Protein AF-A0A822HDR1-F1 (afdb_monomer_lite)

pLDDT: mean 90.14, std 7.2, range [63.34, 97.12]

Structure (mmCIF, N/CA/C/O backbone):
data_AF-A0A822HDR1-F1
#
_entry.id   AF-A0A822HDR1-F1
#
loop_
_atom_site.group_PDB
_atom_site.id
_atom_site.type_symbol
_atom_site.label_atom_id
_atom_site.label_alt_id
_atom_site.label_comp_id
_atom_site.label_asym_id
_atom_site.label_entity_id
_atom_site.label_seq_id
_atom_site.pdbx_PDB_ins_code
_atom_site.Cartn_x
_atom_site.Cartn_y
_atom_site.Cartn_z
_atom_site.occupancy
_atom_site.B_iso_or_equiv
_atom_site.auth_seq_id
_atom_site.auth_comp_id
_atom_site.auth_asym_id
_atom_site.auth_atom_id
_atom_site.pdbx_PDB_model_num
ATOM 1 N N . ASP A 1 1 ? 30.352 6.968 -4.326 1.00 63.34 1 ASP A N 1
ATOM 2 C CA . ASP A 1 1 ? 30.053 6.162 -3.133 1.00 63.34 1 ASP A CA 1
ATOM 3 C C . ASP A 1 1 ? 30.943 4.933 -3.202 1.00 63.34 1 ASP A C 1
ATOM 5 O O . ASP A 1 1 ? 30.895 4.247 -4.213 1.00 63.34 1 ASP A O 1
ATOM 9 N N . ASN A 1 2 ? 31.809 4.733 -2.209 1.00 75.94 2 ASN A N 1
ATOM 10 C CA . ASN A 1 2 ? 32.763 3.615 -2.185 1.00 75.94 2 ASN A CA 1
ATOM 11 C C . ASN A 1 2 ? 32.224 2.407 -1.396 1.00 75.94 2 ASN A C 1
ATOM 13 O O . ASN A 1 2 ? 32.926 1.407 -1.283 1.00 75.94 2 ASN A O 1
ATOM 17 N N . MET A 1 3 ? 31.006 2.496 -0.839 1.00 85.94 3 MET A N 1
ATOM 18 C CA . MET A 1 3 ? 30.379 1.403 -0.085 1.00 85.94 3 MET A CA 1
ATOM 19 C C . MET A 1 3 ? 29.364 0.612 -0.917 1.00 85.94 3 MET A C 1
ATOM 21 O O . MET A 1 3 ? 29.210 -0.589 -0.709 1.00 85.94 3 MET A O 1
ATOM 25 N N . SER A 1 4 ? 28.680 1.256 -1.867 1.00 85.94 4 SER A N 1
ATOM 26 C CA . SER A 1 4 ? 27.712 0.581 -2.740 1.00 85.94 4 SER A CA 1
ATOM 27 C C . SER A 1 4 ? 28.407 -0.185 -3.865 1.00 85.94 4 SER A C 1
ATOM 29 O O . SER A 1 4 ? 28.991 0.411 -4.770 1.00 85.94 4 SER A O 1
ATOM 31 N N . ILE A 1 5 ? 28.308 -1.513 -3.830 1.00 91.62 5 ILE A N 1
ATOM 32 C CA . ILE A 1 5 ? 28.904 -2.410 -4.824 1.00 91.62 5 ILE A CA 1
ATOM 33 C C . ILE A 1 5 ? 27.828 -2.817 -5.835 1.00 91.62 5 ILE A C 1
ATOM 35 O O . ILE A 1 5 ? 26.893 -3.542 -5.497 1.00 91.62 5 ILE A O 1
ATOM 39 N N . TYR A 1 6 ? 27.981 -2.377 -7.085 1.00 92.38 6 TYR A N 1
ATOM 40 C CA . TYR A 1 6 ? 27.158 -2.820 -8.212 1.00 92.38 6 TYR A CA 1
ATOM 41 C C . TYR A 1 6 ? 28.010 -3.618 -9.206 1.00 92.38 6 TYR A C 1
ATOM 43 O O . TYR A 1 6 ? 29.162 -3.258 -9.445 1.00 92.38 6 TYR A O 1
ATOM 51 N N . PRO A 1 7 ? 27.458 -4.670 -9.834 1.00 94.50 7 PRO A N 1
ATOM 52 C CA . PRO A 1 7 ? 28.197 -5.495 -10.791 1.00 94.50 7 PRO A CA 1
ATOM 53 C C . PRO A 1 7 ? 28.456 -4.791 -12.135 1.00 94.50 7 PRO A C 1
ATOM 55 O O . PRO A 1 7 ? 29.237 -5.282 -12.943 1.00 94.50 7 PRO A O 1
ATOM 58 N N . SER A 1 8 ? 27.781 -3.669 -12.407 1.00 93.62 8 SER A N 1
ATOM 59 C CA . SER A 1 8 ? 27.894 -2.893 -13.645 1.00 93.62 8 SER A CA 1
ATOM 60 C C . SER A 1 8 ? 27.540 -1.420 -13.392 1.00 93.62 8 SER A C 1
ATOM 62 O O . SER A 1 8 ? 26.691 -1.148 -12.538 1.00 93.62 8 SER A O 1
ATOM 64 N N . PRO A 1 9 ? 28.130 -0.463 -14.137 1.00 92.00 9 PRO A N 1
ATOM 65 C CA . PRO A 1 9 ? 27.764 0.952 -14.053 1.00 92.00 9 PRO A CA 1
ATOM 66 C C . PRO A 1 9 ? 26.381 1.267 -14.652 1.00 92.00 9 PRO A C 1
ATOM 68 O O . PRO A 1 9 ? 25.842 2.349 -14.421 1.00 92.00 9 PRO A O 1
ATOM 71 N N . THR A 1 10 ? 25.788 0.356 -15.433 1.00 94.50 10 THR A N 1
ATOM 72 C CA . THR A 1 10 ? 24.458 0.548 -16.026 1.00 94.50 10 THR A CA 1
ATOM 73 C C . THR A 1 10 ? 23.401 -0.229 -15.254 1.00 94.50 10 THR A C 1
ATOM 75 O O . THR A 1 10 ? 23.389 -1.459 -15.276 1.00 94.50 10 THR A O 1
ATOM 78 N N . GLY A 1 11 ? 22.466 0.484 -14.632 1.00 94.50 11 GLY A N 1
ATOM 79 C CA . GLY A 1 11 ? 21.323 -0.118 -13.958 1.00 94.50 11 GLY A CA 1
ATOM 80 C C . GLY A 1 11 ? 20.156 0.850 -13.815 1.00 94.50 11 GLY A C 1
ATOM 81 O O . GLY A 1 11 ? 20.230 2.009 -14.233 1.00 94.50 11 GLY A O 1
ATOM 82 N N . VAL A 1 12 ? 19.078 0.346 -13.221 1.00 96.25 12 VAL A N 1
ATOM 83 C CA . VAL A 1 12 ? 17.876 1.104 -12.870 1.00 96.25 12 VAL A CA 1
ATOM 84 C C . VAL A 1 12 ? 17.661 0.983 -11.369 1.00 96.25 12 VAL A C 1
ATOM 86 O O . VAL A 1 12 ? 17.681 -0.116 -10.821 1.00 96.25 12 VAL A O 1
ATOM 89 N N . ILE A 1 13 ? 17.417 2.113 -10.718 1.00 96.38 13 ILE A N 1
ATOM 90 C CA . ILE A 1 13 ? 16.980 2.194 -9.328 1.00 96.38 13 ILE A CA 1
ATOM 91 C C . ILE A 1 13 ? 15.468 2.370 -9.333 1.00 96.38 13 ILE A C 1
ATOM 93 O O . ILE A 1 13 ? 14.954 3.258 -10.012 1.00 96.38 13 ILE A O 1
ATOM 97 N N . ILE A 1 14 ? 14.760 1.542 -8.569 1.00 97.00 14 ILE A N 1
ATOM 98 C CA . ILE A 1 14 ? 13.322 1.675 -8.323 1.00 97.00 14 ILE A CA 1
ATOM 99 C C . ILE A 1 14 ? 13.149 2.076 -6.861 1.00 97.00 14 ILE A C 1
ATOM 101 O O . ILE A 1 14 ? 13.597 1.368 -5.963 1.00 97.00 14 ILE A O 1
ATOM 105 N N . ALA A 1 15 ? 12.500 3.211 -6.631 1.00 96.88 15 ALA A N 1
ATOM 106 C CA . ALA A 1 15 ? 12.183 3.726 -5.311 1.00 96.88 15 ALA A CA 1
ATOM 107 C C . ALA A 1 15 ? 10.678 3.608 -5.056 1.00 96.88 15 ALA A C 1
ATOM 109 O O . ALA A 1 15 ? 9.869 3.883 -5.945 1.00 96.88 15 ALA A O 1
ATOM 110 N N . ILE A 1 16 ? 10.313 3.213 -3.838 1.00 96.69 16 ILE A N 1
ATOM 111 C CA . ILE A 1 16 ? 8.926 3.113 -3.379 1.00 96.69 16 ILE A CA 1
ATOM 112 C C . ILE A 1 16 ? 8.791 3.971 -2.123 1.00 96.69 16 ILE A C 1
ATOM 114 O O . ILE A 1 16 ? 9.479 3.739 -1.130 1.00 96.69 16 ILE A O 1
ATOM 118 N N . ASP A 1 17 ? 7.888 4.942 -2.170 1.00 95.06 17 ASP A N 1
ATOM 119 C CA . ASP A 1 17 ? 7.440 5.699 -1.009 1.00 95.06 17 ASP A CA 1
ATOM 120 C C . ASP A 1 17 ? 6.339 4.904 -0.300 1.00 95.06 17 ASP A C 1
ATOM 122 O O . ASP A 1 17 ? 5.220 4.752 -0.800 1.00 95.06 17 ASP A O 1
ATOM 126 N N . LEU A 1 18 ? 6.677 4.372 0.872 1.00 91.69 18 LEU A N 1
ATOM 127 C CA . LEU A 1 18 ? 5.786 3.537 1.675 1.00 91.69 18 LEU A CA 1
ATOM 128 C C . LEU A 1 18 ? 4.649 4.327 2.339 1.00 91.69 18 LEU A C 1
ATOM 130 O O . LEU A 1 18 ? 3.602 3.753 2.633 1.00 91.69 18 LEU A O 1
ATOM 134 N N . THR A 1 19 ? 4.845 5.625 2.574 1.00 87.62 19 THR A N 1
ATOM 135 C CA . THR A 1 19 ? 3.873 6.511 3.228 1.00 87.62 19 THR A CA 1
ATOM 136 C C . THR A 1 19 ? 2.788 6.978 2.270 1.00 87.62 19 THR A C 1
ATOM 138 O O . THR A 1 19 ? 1.606 6.908 2.600 1.00 87.62 19 THR A O 1
ATOM 141 N N . TYR A 1 20 ? 3.178 7.410 1.070 1.00 89.94 20 TYR A N 1
ATOM 142 C CA . TYR A 1 20 ? 2.252 7.930 0.060 1.00 89.94 20 TYR A CA 1
ATOM 143 C C . TYR A 1 20 ? 1.884 6.908 -1.015 1.00 89.94 20 TYR A C 1
ATOM 145 O O . TYR A 1 20 ? 1.101 7.216 -1.912 1.00 89.94 20 TYR A O 1
ATOM 153 N N . ASN A 1 21 ? 2.409 5.680 -0.926 1.00 91.38 21 ASN A N 1
ATOM 154 C CA . ASN A 1 21 ? 2.163 4.611 -1.895 1.00 91.38 21 ASN A CA 1
ATOM 155 C C . ASN A 1 21 ? 2.539 5.029 -3.335 1.00 91.38 21 ASN A C 1
ATOM 157 O O . ASN A 1 21 ? 1.861 4.673 -4.302 1.00 91.38 21 ASN A O 1
ATOM 161 N N . LEU A 1 22 ? 3.620 5.804 -3.466 1.00 93.56 22 LEU A N 1
ATOM 162 C CA . LEU A 1 22 ? 4.167 6.274 -4.740 1.00 93.56 22 LEU A CA 1
ATOM 163 C C . LEU A 1 22 ? 5.387 5.438 -5.122 1.00 93.56 22 LEU A C 1
ATOM 165 O O . LEU A 1 22 ? 6.059 4.868 -4.268 1.00 93.56 22 LEU A O 1
ATOM 169 N N . TYR A 1 23 ? 5.701 5.372 -6.411 1.00 96.31 23 TYR A N 1
ATOM 170 C CA . TYR A 1 23 ? 6.945 4.771 -6.877 1.00 96.31 23 TYR A CA 1
ATOM 171 C C . TYR A 1 23 ? 7.523 5.571 -8.038 1.00 96.31 23 TYR A C 1
ATOM 173 O O . TYR A 1 23 ? 6.798 6.206 -8.804 1.00 96.31 23 TYR A O 1
ATOM 181 N N . SER A 1 24 ? 8.843 5.523 -8.175 1.00 96.69 24 SER A N 1
ATOM 182 C CA . SER A 1 24 ? 9.565 6.108 -9.300 1.00 96.69 24 SER A CA 1
ATOM 183 C C . SER A 1 24 ? 10.768 5.244 -9.642 1.00 96.69 24 SER A C 1
ATOM 185 O O . SER A 1 24 ? 11.254 4.482 -8.808 1.00 96.69 24 SER A O 1
ATOM 187 N N . ALA A 1 25 ? 11.240 5.336 -10.880 1.00 96.62 25 ALA A N 1
ATOM 188 C CA . ALA A 1 25 ? 12.414 4.608 -11.327 1.00 96.62 25 ALA A CA 1
ATOM 189 C C . ALA A 1 25 ? 13.338 5.518 -12.138 1.00 96.62 25 ALA A C 1
ATOM 191 O O . ALA A 1 25 ? 12.881 6.261 -13.010 1.00 96.62 25 ALA A O 1
ATOM 192 N N . PHE A 1 26 ? 14.637 5.436 -11.867 1.00 96.12 26 PHE A N 1
ATOM 193 C CA . PHE A 1 26 ? 15.668 6.256 -12.496 1.00 96.12 26 PHE A CA 1
ATOM 194 C C . PHE A 1 26 ? 16.870 5.399 -12.891 1.00 96.12 26 PHE A C 1
ATOM 196 O O . PHE A 1 26 ? 17.289 4.529 -12.132 1.00 96.12 26 PHE A O 1
ATOM 203 N N . GLY A 1 27 ? 17.433 5.643 -14.074 1.00 95.50 27 GLY A N 1
ATOM 204 C CA . GLY A 1 27 ? 18.614 4.931 -14.554 1.00 95.50 27 GLY A CA 1
ATOM 205 C C . GLY A 1 27 ? 18.613 4.701 -16.060 1.00 95.50 27 GLY A C 1
ATOM 206 O O . GLY A 1 27 ? 17.901 5.374 -16.808 1.00 95.50 27 GLY A O 1
ATOM 207 N N . ASN A 1 28 ? 19.427 3.738 -16.486 1.00 96.06 28 ASN A N 1
ATOM 208 C CA . ASN A 1 28 ? 19.648 3.415 -17.891 1.00 96.06 28 ASN A CA 1
ATOM 209 C C . ASN A 1 28 ? 18.615 2.400 -18.392 1.00 96.06 28 ASN A C 1
ATOM 211 O O . ASN A 1 28 ? 18.503 1.299 -17.855 1.00 96.06 28 ASN A O 1
ATOM 215 N N . TRP A 1 29 ? 17.884 2.760 -19.449 1.00 96.12 29 TRP A N 1
ATOM 216 C CA . TRP A 1 29 ? 16.819 1.941 -20.027 1.00 96.12 29 TRP A CA 1
ATOM 217 C C . TRP A 1 29 ? 17.197 1.475 -21.425 1.00 96.12 29 TRP A C 1
ATOM 219 O O . TRP A 1 29 ? 17.473 2.294 -22.297 1.00 96.12 29 TRP A O 1
ATOM 229 N N . PHE A 1 30 ? 17.124 0.170 -21.666 1.00 94.75 30 PHE A N 1
ATOM 230 C CA . PHE A 1 30 ? 17.117 -0.351 -23.028 1.00 94.75 30 PHE A CA 1
ATOM 231 C C . PHE A 1 30 ? 15.691 -0.297 -23.617 1.00 94.75 30 PHE A C 1
ATOM 233 O O . PHE A 1 30 ? 14.712 -0.212 -22.857 1.00 94.75 30 PHE A O 1
ATOM 240 N N . PRO A 1 31 ? 15.538 -0.328 -24.954 1.00 97.06 31 PRO A N 1
ATOM 241 C CA . PRO A 1 31 ? 14.234 -0.242 -25.608 1.00 97.06 31 PRO A CA 1
ATOM 242 C C . PRO A 1 31 ? 13.224 -1.265 -25.063 1.00 97.06 31 PRO A C 1
ATOM 244 O O . PRO A 1 31 ? 13.539 -2.438 -24.897 1.00 97.06 31 PRO A O 1
ATOM 247 N N . GLY A 1 32 ? 12.009 -0.809 -24.743 1.00 95.19 32 GLY A N 1
ATOM 248 C CA . GLY A 1 32 ? 10.930 -1.646 -24.191 1.00 95.19 32 GLY A CA 1
ATOM 249 C C . GLY A 1 32 ? 11.007 -1.931 -22.682 1.00 95.19 32 GLY A C 1
ATOM 250 O O . GLY A 1 32 ? 9.990 -2.248 -22.069 1.00 95.19 32 GLY A O 1
ATOM 251 N N . CYS A 1 33 ? 12.161 -1.746 -22.032 1.00 96.00 33 CYS A N 1
ATOM 252 C CA . CYS A 1 33 ? 12.296 -1.999 -20.592 1.00 96.00 33 CYS A CA 1
ATOM 253 C C . CYS A 1 33 ? 11.449 -1.036 -19.746 1.00 96.00 33 CYS A C 1
ATOM 255 O O . CYS A 1 33 ? 10.788 -1.436 -18.788 1.00 96.00 33 CYS A O 1
ATOM 257 N N . LYS A 1 34 ? 11.419 0.246 -20.129 1.00 94.31 34 LYS A N 1
ATOM 258 C CA . LYS A 1 34 ? 10.700 1.282 -19.375 1.00 94.31 34 LYS A CA 1
ATOM 259 C C . LYS A 1 34 ? 9.197 1.009 -19.307 1.00 94.31 34 LYS A C 1
ATOM 261 O O . LYS A 1 34 ? 8.608 1.113 -18.235 1.00 94.31 34 LYS A O 1
ATOM 266 N N . THR A 1 35 ? 8.588 0.625 -20.428 1.00 96.31 35 THR A N 1
ATOM 267 C CA . THR A 1 35 ? 7.156 0.299 -20.492 1.00 96.31 35 THR A CA 1
ATOM 268 C C . THR A 1 35 ? 6.840 -0.974 -19.712 1.00 96.31 35 THR A C 1
ATOM 270 O O . THR A 1 35 ? 5.858 -0.999 -18.969 1.00 96.31 35 THR A O 1
ATOM 273 N N . LEU A 1 36 ? 7.703 -1.993 -19.799 1.00 96.44 36 LEU A N 1
ATOM 274 C CA . LEU A 1 36 ? 7.575 -3.224 -19.018 1.00 96.44 36 LEU A CA 1
ATOM 275 C C . LEU A 1 36 ? 7.591 -2.941 -17.510 1.00 96.44 36 LEU A C 1
ATOM 277 O O . LEU A 1 36 ? 6.687 -3.374 -16.797 1.00 96.44 36 LEU A O 1
ATOM 281 N N . ILE A 1 37 ? 8.577 -2.183 -17.019 1.00 96.81 37 ILE A N 1
ATOM 282 C CA . ILE A 1 37 ? 8.677 -1.854 -15.590 1.00 96.81 37 ILE A CA 1
ATOM 283 C C . ILE A 1 37 ? 7.496 -0.999 -15.130 1.00 96.81 37 ILE A C 1
ATOM 285 O O . ILE A 1 37 ? 6.970 -1.232 -14.044 1.00 96.81 37 ILE A O 1
ATOM 289 N N . GLN A 1 38 ? 7.019 -0.057 -15.947 1.00 94.81 38 GLN A N 1
ATOM 290 C CA . GLN A 1 38 ? 5.831 0.734 -15.614 1.00 94.81 38 GLN A CA 1
ATOM 291 C C . GLN A 1 38 ? 4.588 -0.145 -15.411 1.00 94.81 38 GLN A C 1
ATOM 293 O O . GLN A 1 38 ? 3.895 0.004 -14.403 1.00 94.81 38 GLN A O 1
ATOM 298 N N . GLN A 1 39 ? 4.332 -1.086 -16.325 1.00 96.38 39 GLN A N 1
ATOM 299 C CA . GLN A 1 39 ? 3.209 -2.024 -16.219 1.00 96.38 39 GLN A CA 1
ATOM 300 C C . GLN A 1 39 ? 3.381 -2.995 -15.041 1.00 96.38 39 GLN A C 1
ATOM 302 O O . GLN A 1 39 ? 2.432 -3.243 -14.292 1.00 96.38 39 GLN A O 1
ATOM 307 N N . ALA A 1 40 ? 4.595 -3.512 -14.838 1.00 96.88 40 ALA A N 1
ATOM 308 C CA . ALA A 1 40 ? 4.909 -4.422 -13.742 1.00 96.88 40 ALA A CA 1
ATOM 309 C C . ALA A 1 40 ? 4.715 -3.750 -12.378 1.00 96.88 40 ALA A C 1
ATOM 311 O O . ALA A 1 40 ? 4.031 -4.304 -11.517 1.00 96.88 40 ALA A O 1
ATOM 312 N N . MET A 1 41 ? 5.235 -2.534 -12.191 1.00 97.12 41 MET A N 1
ATOM 313 C CA . MET A 1 41 ? 5.089 -1.793 -10.937 1.00 97.12 41 MET A CA 1
ATOM 314 C C . MET A 1 41 ? 3.633 -1.445 -10.638 1.00 97.12 41 MET A C 1
ATOM 316 O O . MET A 1 41 ? 3.195 -1.614 -9.501 1.00 97.12 41 MET A O 1
ATOM 320 N N . ALA A 1 42 ? 2.843 -1.072 -11.651 1.00 94.56 42 ALA A N 1
ATOM 321 C CA . ALA A 1 42 ? 1.410 -0.836 -11.476 1.00 94.56 42 ALA A CA 1
ATOM 322 C C . ALA A 1 42 ? 0.674 -2.076 -10.929 1.00 94.56 42 ALA A C 1
ATOM 324 O O . ALA A 1 42 ? -0.270 -1.945 -10.144 1.00 94.56 42 ALA A O 1
ATOM 325 N N . LYS A 1 43 ? 1.120 -3.283 -11.306 1.00 96.06 43 LYS A N 1
ATOM 326 C CA . LYS A 1 43 ? 0.605 -4.544 -10.763 1.00 96.06 43 LYS A CA 1
ATOM 327 C C . LYS A 1 43 ? 1.157 -4.822 -9.363 1.00 96.06 43 LYS A C 1
ATOM 329 O O . LYS A 1 43 ? 0.365 -5.063 -8.455 1.00 96.06 43 LYS A O 1
ATOM 334 N N . ILE A 1 44 ? 2.476 -4.734 -9.166 1.00 95.88 44 ILE A N 1
ATOM 335 C CA . ILE A 1 44 ? 3.166 -5.010 -7.890 1.00 95.88 44 ILE A CA 1
ATOM 336 C C . ILE A 1 44 ? 2.597 -4.157 -6.752 1.00 95.88 44 ILE A C 1
ATOM 338 O O . ILE A 1 44 ? 2.265 -4.701 -5.701 1.00 95.88 44 ILE A O 1
ATOM 342 N N . MET A 1 45 ? 2.403 -2.853 -6.969 1.00 94.88 45 MET A N 1
ATOM 343 C CA . MET A 1 45 ? 1.864 -1.944 -5.947 1.00 94.88 45 MET A CA 1
ATOM 344 C C . MET A 1 45 ? 0.462 -2.344 -5.465 1.00 94.88 45 MET A C 1
ATOM 346 O O . MET A 1 45 ? 0.076 -2.040 -4.337 1.00 94.88 45 MET A O 1
ATOM 350 N N . LYS A 1 46 ? -0.311 -3.049 -6.299 1.00 90.56 46 LYS A N 1
ATOM 351 C CA . LYS A 1 46 ? -1.651 -3.526 -5.943 1.00 90.56 46 LYS A CA 1
ATOM 352 C C . LYS A 1 46 ? -1.614 -4.891 -5.266 1.00 90.56 46 LYS A C 1
ATOM 354 O O . LYS A 1 46 ? -2.275 -5.057 -4.245 1.00 90.56 46 LYS A O 1
ATOM 359 N N . VAL A 1 47 ? -0.852 -5.838 -5.818 1.00 93.56 47 VAL A N 1
ATOM 360 C CA . VAL A 1 47 ? -0.943 -7.266 -5.456 1.00 93.56 47 VAL A CA 1
ATOM 361 C C . VAL A 1 47 ? 0.098 -7.739 -4.440 1.00 93.56 47 VAL A C 1
ATOM 363 O O . VAL A 1 47 ? 0.006 -8.870 -3.977 1.00 93.56 47 VAL A O 1
ATOM 366 N N . ASN A 1 48 ? 1.099 -6.923 -4.096 1.00 95.25 48 ASN A N 1
ATOM 367 C CA . ASN A 1 48 ? 2.153 -7.345 -3.174 1.00 95.25 48 ASN A CA 1
ATOM 368 C C . ASN A 1 48 ? 1.591 -7.564 -1.747 1.00 95.25 48 ASN A C 1
ATOM 370 O O . ASN A 1 48 ? 1.117 -6.600 -1.131 1.00 95.25 48 ASN A O 1
ATOM 374 N N . PRO A 1 49 ? 1.687 -8.789 -1.185 1.00 91.88 49 PRO A N 1
ATOM 375 C CA . PRO A 1 49 ? 1.153 -9.100 0.140 1.00 91.88 49 PRO A CA 1
ATOM 376 C C . PRO A 1 49 ? 1.846 -8.316 1.263 1.00 91.88 49 PRO A C 1
ATOM 378 O O . PRO A 1 49 ? 1.193 -7.937 2.230 1.00 91.88 49 PRO A O 1
ATOM 381 N N . ALA A 1 50 ? 3.136 -7.992 1.133 1.00 92.56 50 ALA A N 1
ATOM 382 C CA . ALA A 1 50 ? 3.850 -7.196 2.132 1.00 92.56 50 ALA A CA 1
ATOM 383 C C . ALA A 1 50 ? 3.348 -5.743 2.166 1.00 92.56 50 ALA A C 1
ATOM 385 O O . ALA A 1 50 ? 3.110 -5.193 3.240 1.00 92.56 50 ALA A O 1
ATOM 386 N N . LEU A 1 51 ? 3.114 -5.138 0.994 1.00 91.19 51 LEU A N 1
ATOM 387 C CA . LEU A 1 51 ? 2.526 -3.795 0.900 1.00 91.19 51 LEU A CA 1
ATOM 388 C C . LEU A 1 51 ? 1.063 -3.778 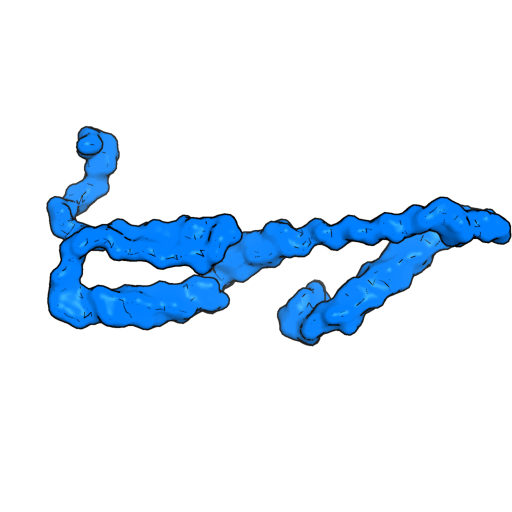1.354 1.00 91.19 51 LEU A C 1
ATOM 390 O O . LEU A 1 51 ? 0.578 -2.759 1.840 1.00 91.19 51 LEU A O 1
ATOM 394 N N . TYR A 1 52 ? 0.337 -4.883 1.187 1.00 88.50 52 TYR A N 1
ATOM 395 C CA . TYR A 1 52 ? -0.998 -5.037 1.760 1.00 88.50 52 TYR A CA 1
ATOM 396 C C . TYR A 1 52 ? -0.948 -5.047 3.295 1.00 88.50 52 TYR A C 1
ATOM 398 O O . TYR A 1 52 ? -1.591 -4.208 3.919 1.00 88.50 52 TYR A O 1
ATOM 406 N N . VAL A 1 53 ? -0.113 -5.900 3.901 1.00 88.69 53 VAL A N 1
ATOM 407 C CA . VAL A 1 53 ? 0.061 -5.960 5.365 1.00 88.69 53 VAL A CA 1
ATOM 408 C C . VAL A 1 53 ? 0.511 -4.615 5.937 1.00 88.69 53 VAL A C 1
ATOM 410 O O . VAL A 1 53 ? 0.038 -4.210 6.995 1.00 88.69 53 VAL A O 1
ATOM 413 N N . LEU A 1 54 ? 1.405 -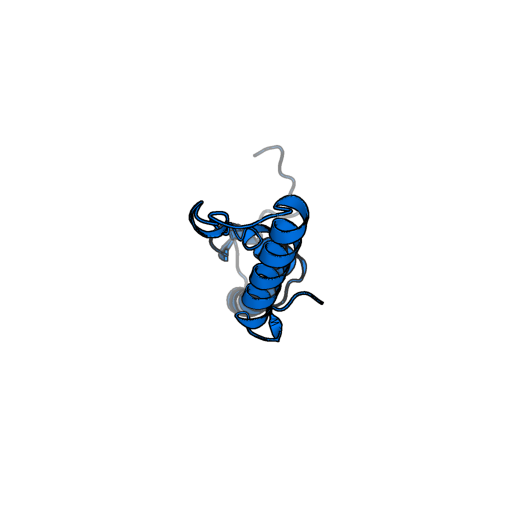3.901 5.249 1.00 87.44 54 LEU A N 1
ATOM 414 C CA . LEU A 1 54 ? 1.846 -2.574 5.673 1.00 87.44 54 LEU A CA 1
ATOM 415 C C . LEU A 1 54 ? 0.686 -1.569 5.709 1.00 87.44 54 LEU A C 1
ATOM 417 O O . LEU A 1 54 ? 0.500 -0.890 6.717 1.00 87.44 54 LEU A O 1
ATOM 421 N N . ARG A 1 55 ? -0.107 -1.499 4.632 1.00 85.75 55 ARG A N 1
ATOM 422 C CA . ARG A 1 55 ? -1.293 -0.630 4.564 1.00 85.75 55 ARG A CA 1
ATOM 423 C C . ARG A 1 55 ? -2.293 -0.972 5.661 1.00 85.75 55 ARG A C 1
ATOM 425 O O . ARG A 1 55 ? -2.841 -0.069 6.283 1.00 85.75 55 ARG A O 1
ATOM 432 N N . GLU A 1 56 ? -2.478 -2.258 5.923 1.00 83.19 56 GLU A N 1
ATOM 433 C CA . GLU A 1 56 ? -3.367 -2.747 6.968 1.00 83.19 56 GLU A CA 1
ATOM 434 C C . GLU A 1 56 ? -2.886 -2.325 8.364 1.00 83.19 56 GLU A C 1
ATOM 436 O O . GLU A 1 56 ? -3.636 -1.720 9.125 1.00 83.19 56 GLU A O 1
ATOM 441 N N . ARG A 1 57 ? -1.595 -2.499 8.674 1.00 82.06 57 ARG A N 1
ATOM 442 C CA . ARG A 1 57 ? -1.010 -2.044 9.949 1.00 82.06 57 ARG A CA 1
ATOM 443 C C . ARG A 1 57 ? -1.125 -0.535 10.160 1.00 82.06 57 ARG A C 1
ATOM 445 O O . ARG A 1 57 ? -1.368 -0.107 11.283 1.00 82.06 57 ARG A O 1
ATOM 452 N N . ILE A 1 58 ? -0.961 0.263 9.104 1.00 80.12 58 ILE A N 1
ATOM 453 C CA . ILE A 1 58 ? -1.110 1.726 9.176 1.00 80.12 58 ILE A CA 1
ATOM 454 C C . ILE A 1 58 ? -2.580 2.120 9.400 1.00 80.12 58 ILE A C 1
ATOM 456 O O . ILE A 1 58 ? -2.854 3.096 10.095 1.00 80.12 58 ILE A O 1
ATOM 460 N N . ARG A 1 59 ? -3.537 1.364 8.849 1.00 71.94 59 ARG A N 1
ATOM 461 C CA . ARG A 1 59 ? -4.979 1.630 8.990 1.00 71.94 59 ARG A CA 1
ATOM 462 C C . ARG A 1 59 ? -5.576 1.177 10.324 1.00 71.94 59 ARG A C 1
ATOM 464 O O . ARG A 1 59 ? -6.635 1.672 10.696 1.00 71.94 59 ARG A O 1
ATOM 471 N N . GLN A 1 60 ? -4.922 0.284 11.065 1.00 68.88 60 GLN A N 1
ATOM 472 C CA . GLN A 1 60 ? -5.494 -0.383 12.245 1.00 68.88 60 GLN A CA 1
ATOM 473 C C . GLN A 1 60 ? -5.538 0.439 13.551 1.00 68.88 60 GLN A C 1
AT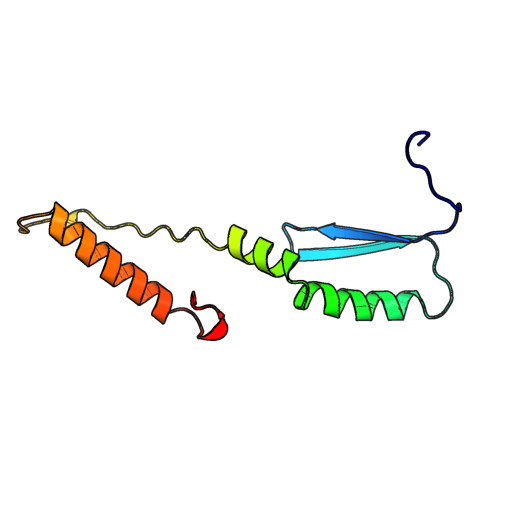OM 475 O O . GLN A 1 60 ? -5.508 -0.132 14.641 1.00 68.88 60 GLN A O 1
ATOM 480 N N . LEU A 1 61 ? -5.706 1.765 13.490 1.00 66.38 61 LEU A N 1
ATOM 481 C CA . LEU A 1 61 ? -6.052 2.547 14.683 1.00 66.38 61 LEU A CA 1
ATOM 482 C C . LEU A 1 61 ? -7.457 3.141 14.577 1.00 66.38 61 LEU A C 1
ATOM 484 O O . LEU A 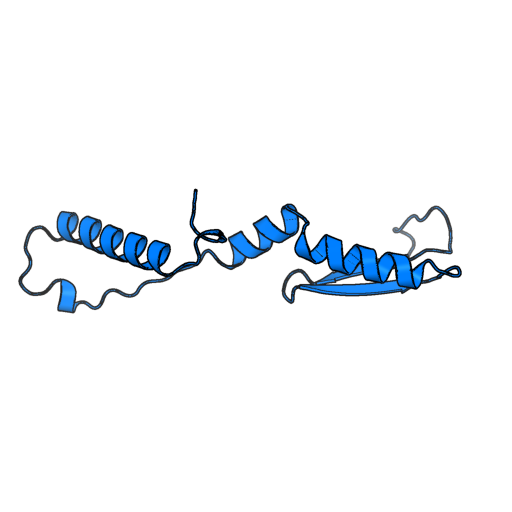1 61 ? -7.657 4.270 14.135 1.00 66.38 61 LEU A O 1
ATOM 488 N N . PHE A 1 62 ? -8.435 2.387 15.071 1.00 73.06 62 PHE A N 1
ATOM 489 C CA . PHE A 1 62 ? -9.792 2.880 15.276 1.00 73.06 62 PHE A CA 1
ATOM 490 C C . PHE A 1 62 ? -9.969 3.325 16.726 1.00 73.06 62 PHE A C 1
ATOM 492 O O . PHE A 1 62 ? -10.216 2.513 17.619 1.00 73.06 62 PHE A O 1
ATOM 499 N N . LEU A 1 63 ? -9.866 4.632 16.972 1.00 79.69 63 LEU A N 1
ATOM 500 C CA . LEU A 1 63 ? -10.157 5.201 18.285 1.00 79.69 63 LEU A CA 1
ATOM 501 C C . LEU A 1 63 ? -11.634 5.602 18.368 1.00 79.69 63 LEU A C 1
ATOM 503 O O . LEU A 1 63 ? -12.073 6.548 17.712 1.00 79.69 63 LEU A O 1
ATOM 507 N N . LYS A 1 64 ? -12.414 4.906 19.203 1.00 87.19 64 LYS A N 1
ATOM 508 C CA . LYS A 1 64 ? -13.808 5.276 19.482 1.00 87.19 64 LYS A CA 1
ATOM 509 C C . LYS A 1 64 ? -13.928 5.959 20.839 1.00 87.19 64 LYS A C 1
ATOM 511 O O . LYS A 1 64 ? -13.763 5.327 21.876 1.00 87.19 64 LYS A O 1
ATOM 516 N N . ILE A 1 65 ? -14.299 7.236 20.827 1.00 89.94 65 ILE A N 1
ATOM 517 C CA . ILE A 1 65 ? -14.596 7.993 22.047 1.00 89.94 65 ILE A CA 1
ATOM 518 C C . ILE A 1 65 ? -15.993 7.603 22.558 1.00 89.94 65 ILE A C 1
ATOM 520 O O . ILE A 1 65 ? -16.973 7.650 21.807 1.00 89.94 65 ILE A O 1
ATOM 524 N N . ILE A 1 66 ? -16.084 7.219 23.836 1.00 91.31 66 ILE A N 1
ATOM 525 C CA . ILE A 1 66 ? -17.346 6.972 24.546 1.00 91.31 66 ILE A CA 1
ATOM 526 C C . ILE A 1 66 ? -17.570 8.128 25.520 1.00 91.31 66 ILE A C 1
ATOM 528 O O . ILE A 1 66 ? -16.812 8.305 26.470 1.00 91.31 66 ILE A O 1
ATOM 532 N N . HIS A 1 67 ? -18.612 8.920 25.272 1.00 94.69 67 HIS A N 1
ATOM 533 C CA . HIS A 1 67 ? -18.946 10.067 26.112 1.00 94.69 67 HIS A CA 1
ATOM 534 C C . HIS A 1 67 ? -19.418 9.624 27.518 1.00 94.69 67 HIS A C 1
ATOM 536 O O . HIS A 1 67 ? -20.140 8.625 27.616 1.00 94.69 67 HIS A O 1
ATOM 542 N N . PRO A 1 68 ? -19.091 10.358 28.607 1.00 92.50 68 PRO A N 1
ATOM 543 C CA . PRO A 1 68 ? -19.468 9.979 29.972 1.00 92.50 68 PRO A CA 1
ATOM 544 C C . PRO A 1 68 ? -20.972 9.806 30.221 1.00 92.50 68 PRO A C 1
ATOM 546 O O . PRO A 1 68 ? -21.362 9.028 31.090 1.00 92.50 68 PRO A O 1
ATOM 549 N N . SER A 1 69 ? -21.827 10.464 29.430 1.00 94.25 69 SER A N 1
ATOM 550 C CA . SER A 1 69 ? -23.290 10.304 29.515 1.00 94.25 69 SER A CA 1
ATOM 551 C C . SER A 1 69 ? -23.773 8.874 29.253 1.00 94.25 69 SER A C 1
ATOM 553 O O . SER A 1 69 ? -24.885 8.524 29.623 1.00 94.25 69 SER A O 1
ATOM 555 N N . VAL A 1 70 ? -22.958 8.017 28.631 1.00 92.00 70 VAL A N 1
ATOM 556 C CA . VAL A 1 70 ? -23.308 6.603 28.420 1.00 92.00 70 VAL A CA 1
ATOM 557 C C . VAL A 1 70 ? -23.361 5.831 29.746 1.00 92.00 70 VAL A C 1
ATOM 559 O O . VAL A 1 70 ? -24.042 4.811 29.844 1.00 92.00 70 VAL A O 1
ATOM 562 N N . TRP A 1 71 ? -22.674 6.319 30.781 1.00 92.25 71 TRP A N 1
ATOM 563 C CA . TRP A 1 71 ? -22.566 5.650 32.079 1.00 92.25 71 TRP A CA 1
ATOM 564 C C . TRP A 1 71 ? -23.587 6.145 33.108 1.00 92.25 71 TRP A C 1
ATOM 566 O O . TRP A 1 71 ? -23.775 5.503 34.142 1.00 92.25 71 TRP A O 1
ATOM 576 N N . THR A 1 72 ? -24.256 7.273 32.856 1.00 93.62 72 THR A N 1
ATOM 577 C CA . THR A 1 72 ? -25.177 7.876 33.827 1.00 93.62 72 THR A CA 1
ATOM 578 C C . THR A 1 72 ? -26.398 6.988 34.050 1.00 93.62 72 THR A C 1
ATOM 580 O O . THR A 1 72 ? -27.054 6.571 33.097 1.00 93.62 72 THR A O 1
ATOM 583 N N . GLY A 1 73 ? -26.703 6.691 35.316 1.00 93.50 73 GLY A N 1
ATOM 584 C CA . GLY A 1 73 ? -27.845 5.854 35.705 1.00 93.50 73 GLY A CA 1
ATOM 585 C C . GLY A 1 73 ? -27.627 4.344 35.552 1.00 93.50 73 GLY A C 1
ATOM 586 O O . GLY A 1 73 ? -28.544 3.572 35.824 1.00 93.50 73 GLY A O 1
ATOM 587 N N . GLN A 1 74 ? -26.430 3.900 35.153 1.00 93.31 74 GLN A N 1
ATOM 588 C CA . GLN A 1 74 ? -26.125 2.484 34.951 1.00 93.31 74 GLN A CA 1
ATOM 589 C C . GLN A 1 74 ? -25.433 1.857 36.165 1.00 93.31 74 GLN A C 1
ATOM 591 O O . GLN A 1 74 ? -24.642 2.488 36.863 1.00 93.31 74 GLN A O 1
ATOM 596 N N . LYS A 1 75 ? -25.707 0.571 36.401 1.00 90.06 75 LYS A N 1
ATOM 597 C CA . LYS A 1 75 ? -25.048 -0.247 37.432 1.00 90.06 75 LYS A CA 1
ATOM 598 C C . LYS A 1 75 ? -24.144 -1.286 36.765 1.00 90.06 75 LYS A C 1
ATOM 600 O O . LYS A 1 75 ? -24.337 -1.620 35.601 1.00 90.06 75 LYS A O 1
ATOM 605 N N . ARG A 1 76 ? -23.162 -1.823 37.503 1.00 93.19 76 ARG A N 1
ATOM 606 C CA . ARG A 1 76 ? -22.196 -2.831 37.002 1.00 93.19 76 ARG A CA 1
ATOM 607 C C . ARG A 1 76 ? -21.415 -2.358 35.763 1.00 93.19 76 ARG A C 1
ATOM 609 O O . ARG A 1 76 ? -21.297 -3.073 34.769 1.00 93.19 76 ARG A O 1
ATOM 616 N N . LEU A 1 77 ? -20.839 -1.158 35.847 1.00 90.25 77 LEU A N 1
ATOM 617 C CA . LEU A 1 77 ? -20.144 -0.489 34.737 1.00 90.25 77 LEU A CA 1
ATOM 618 C C . LEU A 1 77 ? -19.049 -1.344 34.076 1.00 90.25 77 LEU A C 1
ATOM 620 O O . LEU A 1 77 ? -18.894 -1.289 32.862 1.00 90.25 77 LEU A O 1
ATOM 624 N N . GLY A 1 78 ? -18.346 -2.194 34.834 1.00 91.44 78 GLY A N 1
ATOM 625 C CA . GLY A 1 78 ? -17.339 -3.103 34.272 1.00 91.44 78 GLY A CA 1
ATOM 626 C C . GLY A 1 78 ? -17.911 -4.145 33.298 1.00 91.44 78 GLY A C 1
ATOM 627 O O . GLY A 1 78 ? -17.268 -4.472 32.303 1.00 91.44 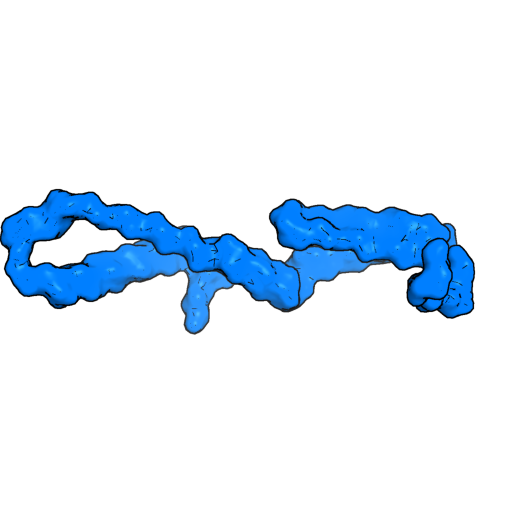78 GLY A O 1
ATOM 628 N N . GLN A 1 79 ? -19.131 -4.644 33.538 1.00 91.50 79 GLN A N 1
ATOM 629 C CA . GLN A 1 79 ? -19.826 -5.517 32.582 1.00 91.50 79 GLN A CA 1
ATOM 630 C C . GLN A 1 79 ? -20.365 -4.704 31.403 1.00 91.50 79 GLN A C 1
ATOM 632 O O . GLN A 1 79 ? -20.173 -5.094 30.253 1.00 91.50 79 GLN A O 1
ATOM 637 N N . LEU A 1 80 ? -20.984 -3.552 31.679 1.00 91.75 80 LEU A N 1
ATOM 638 C CA . LEU A 1 80 ? -21.532 -2.674 30.644 1.00 91.75 80 LEU A CA 1
ATOM 639 C C . LEU A 1 80 ? -20.459 -2.206 29.651 1.00 91.75 80 LEU A C 1
ATOM 641 O O . LEU A 1 80 ? -20.712 -2.186 28.451 1.00 91.75 80 LEU A O 1
ATOM 645 N N . ALA A 1 81 ? -19.254 -1.882 30.124 1.00 92.06 81 ALA A N 1
ATOM 646 C CA . ALA A 1 81 ? -18.150 -1.461 29.271 1.00 92.06 81 ALA A CA 1
ATOM 647 C C . ALA A 1 81 ? -17.773 -2.533 28.242 1.00 92.06 81 ALA A C 1
ATOM 649 O O . ALA A 1 81 ? -17.611 -2.214 27.069 1.00 92.06 81 ALA A O 1
ATOM 650 N N . LYS A 1 82 ? -17.725 -3.810 28.644 1.00 94.69 82 LYS A N 1
ATOM 651 C CA . LYS A 1 82 ? -17.455 -4.927 27.722 1.00 94.69 82 LYS A CA 1
ATOM 652 C C . LYS A 1 82 ? -18.527 -5.032 26.635 1.00 94.69 82 LYS A C 1
ATOM 654 O O . LYS A 1 82 ? -18.187 -5.143 25.460 1.00 94.69 82 LYS A O 1
ATOM 659 N N . TRP A 1 83 ? -19.802 -4.926 27.015 1.00 93.94 83 TRP A N 1
ATOM 660 C CA . TRP A 1 83 ? -20.922 -4.941 26.066 1.00 93.94 83 TRP A CA 1
ATOM 661 C C . TRP A 1 83 ? -20.890 -3.747 25.107 1.00 93.94 83 TRP A C 1
ATOM 663 O O . TRP A 1 83 ? -21.051 -3.928 23.903 1.00 93.94 83 TRP A O 1
ATOM 673 N N . LYS A 1 84 ? -20.605 -2.536 25.604 1.00 94.06 84 LYS A N 1
ATOM 674 C CA . LYS A 1 84 ? -20.487 -1.340 24.758 1.00 94.06 84 LYS A CA 1
ATOM 675 C C . LYS A 1 84 ? -19.302 -1.402 23.808 1.00 94.06 84 LYS A C 1
ATOM 677 O O . LYS A 1 84 ? -19.453 -1.015 22.652 1.00 94.06 84 LYS A O 1
ATOM 682 N N . THR A 1 85 ? -18.167 -1.943 24.235 1.00 92.88 85 THR A N 1
ATOM 683 C CA . THR A 1 85 ? -17.043 -2.200 23.330 1.00 92.88 85 THR A CA 1
ATOM 684 C C . THR A 1 85 ? -17.433 -3.202 22.244 1.00 92.88 85 THR A C 1
ATOM 686 O O . THR A 1 85 ? -17.223 -2.916 21.069 1.00 92.88 85 THR A O 1
ATOM 689 N N . ALA A 1 86 ? -18.073 -4.320 22.602 1.00 93.00 86 ALA A N 1
ATOM 690 C CA . ALA A 1 86 ? -18.517 -5.325 21.635 1.00 93.00 86 ALA A CA 1
ATOM 691 C C . ALA A 1 86 ? -19.499 -4.746 20.599 1.00 93.00 86 ALA A C 1
ATOM 693 O O . ALA A 1 86 ? -19.300 -4.932 19.401 1.00 93.00 86 ALA A O 1
ATOM 694 N N . GLU A 1 87 ? -20.499 -3.969 21.033 1.00 93.50 87 GLU A N 1
ATOM 695 C CA . GLU A 1 87 ? -21.432 -3.274 20.131 1.00 93.50 87 GLU A CA 1
ATOM 696 C C . GLU A 1 87 ? -20.694 -2.383 19.119 1.00 93.50 87 GLU A C 1
ATOM 698 O O . GLU A 1 87 ? -21.031 -2.371 17.934 1.00 93.50 87 GLU A O 1
ATOM 703 N N . LYS A 1 88 ? -19.684 -1.626 19.570 1.00 91.50 88 LYS A N 1
ATOM 704 C CA . LYS A 1 88 ? -18.928 -0.720 18.695 1.00 91.50 88 LYS A CA 1
ATOM 705 C C . LYS A 1 88 ? -17.991 -1.459 17.748 1.00 91.50 88 LYS A C 1
ATOM 707 O O . LYS A 1 88 ? -17.910 -1.054 16.594 1.00 91.50 88 LYS A O 1
ATOM 712 N N . VAL A 1 89 ? -17.343 -2.533 18.196 1.00 90.38 89 VAL A N 1
ATOM 713 C CA . VAL A 1 89 ? -16.515 -3.389 17.331 1.00 90.38 89 VAL A CA 1
ATOM 714 C C . VAL A 1 89 ? -17.375 -4.022 16.238 1.00 90.38 89 VAL A C 1
ATOM 716 O O . VAL A 1 89 ? -17.024 -3.943 15.067 1.00 90.38 89 VAL A O 1
ATOM 719 N N . VAL A 1 90 ? -18.546 -4.563 16.585 1.00 92.12 90 VAL A N 1
ATOM 720 C CA . VAL A 1 90 ? -19.472 -5.147 15.600 1.00 92.12 90 VAL A CA 1
ATOM 721 C C . VAL A 1 90 ? -19.979 -4.091 14.618 1.00 92.12 90 VAL A C 1
ATOM 723 O O . VAL A 1 90 ? -20.022 -4.347 13.418 1.00 92.12 90 VAL A O 1
ATOM 726 N N . ALA A 1 91 ? -20.344 -2.899 15.097 1.00 90.56 91 ALA A N 1
ATOM 727 C CA . ALA A 1 91 ? -20.767 -1.806 14.224 1.00 90.56 91 ALA A CA 1
ATOM 728 C C . ALA A 1 91 ? -19.647 -1.351 13.273 1.00 90.56 91 ALA A C 1
ATOM 730 O O . ALA A 1 91 ? -19.923 -1.068 12.112 1.00 90.56 91 ALA A O 1
ATOM 731 N N . LEU A 1 92 ? -18.397 -1.320 13.750 1.00 87.62 92 LEU A N 1
ATOM 732 C CA . LEU A 1 92 ? -17.228 -1.010 12.931 1.00 87.62 92 LEU A CA 1
ATOM 733 C C . LEU A 1 92 ? -17.017 -2.072 11.846 1.00 87.62 92 LEU A C 1
ATOM 735 O O . LEU A 1 92 ? -16.956 -1.722 10.673 1.00 87.62 92 LEU A O 1
ATOM 739 N N . ILE A 1 93 ? -16.989 -3.355 12.214 1.00 88.06 93 ILE A N 1
ATOM 740 C CA . ILE A 1 93 ? -16.834 -4.463 11.258 1.00 88.06 93 ILE A CA 1
ATOM 741 C C . ILE A 1 93 ? -17.937 -4.415 10.195 1.00 88.06 93 ILE A C 1
ATOM 743 O O . ILE A 1 93 ? -17.653 -4.515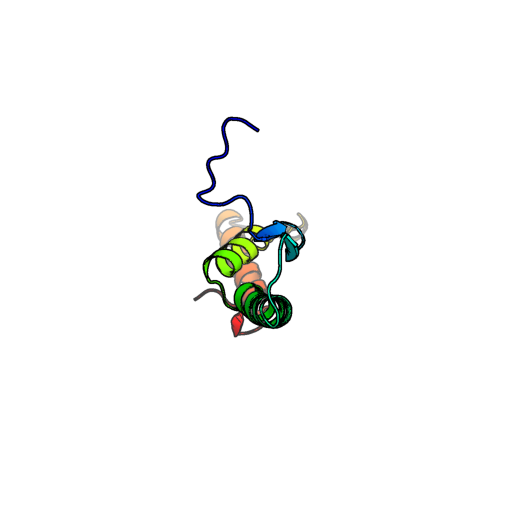 9.009 1.00 88.06 93 ILE A O 1
ATOM 747 N N . ARG A 1 94 ? -19.192 -4.180 10.600 1.00 89.88 94 ARG A N 1
ATOM 748 C CA . ARG A 1 94 ? -20.331 -4.068 9.671 1.00 89.88 94 ARG A CA 1
ATOM 749 C C . ARG A 1 94 ? -20.275 -2.844 8.761 1.00 89.88 94 ARG A C 1
ATOM 751 O O . ARG A 1 94 ? -20.943 -2.847 7.735 1.00 89.88 94 ARG A O 1
ATOM 758 N N . SER A 1 95 ? -19.547 -1.797 9.146 1.00 85.38 95 SER A N 1
ATOM 759 C CA . SER A 1 95 ? -19.369 -0.610 8.304 1.00 85.38 95 SER A CA 1
ATOM 760 C C . SER A 1 95 ? -18.304 -0.792 7.220 1.00 85.38 95 SER A C 1
ATOM 762 O O . SER A 1 95 ? -18.284 -0.012 6.271 1.00 85.38 95 SER A O 1
ATOM 764 N N . LEU A 1 96 ? -17.442 -1.810 7.346 1.00 82.62 96 LEU A N 1
ATOM 765 C CA . LEU A 1 96 ? -16.413 -2.129 6.361 1.00 82.62 96 LEU A CA 1
ATOM 766 C C . LEU A 1 96 ? -16.991 -2.992 5.223 1.00 82.62 96 LEU A C 1
ATOM 768 O O . LEU A 1 96 ? -17.823 -3.873 5.487 1.00 82.62 96 LEU A O 1
ATOM 772 N N . PRO A 1 97 ? -16.545 -2.782 3.969 1.00 84.94 97 PRO A N 1
ATOM 773 C CA . PRO A 1 97 ? -16.865 -3.680 2.861 1.00 84.94 97 PRO A CA 1
ATOM 774 C C . PRO A 1 97 ? -16.384 -5.106 3.176 1.00 84.94 97 PRO A C 1
ATOM 776 O O . PRO A 1 97 ? -15.427 -5.290 3.930 1.00 84.94 97 PRO A O 1
ATOM 779 N N . ILE A 1 98 ? -17.066 -6.126 2.640 1.00 81.69 98 ILE A N 1
ATOM 780 C CA . ILE A 1 98 ? -16.874 -7.535 3.041 1.00 81.69 98 ILE A CA 1
ATOM 781 C C . ILE A 1 98 ? -15.424 -8.010 2.830 1.00 81.69 98 ILE A C 1
ATOM 783 O O . ILE A 1 98 ? -14.940 -8.880 3.548 1.00 81.69 98 ILE A O 1
ATOM 787 N N . GLU A 1 99 ? -14.718 -7.410 1.872 1.00 78.81 99 GLU A N 1
ATOM 788 C CA . GLU A 1 99 ? -13.322 -7.690 1.541 1.00 78.81 99 GLU A CA 1
ATOM 789 C C . GLU A 1 99 ? -12.331 -7.184 2.601 1.00 78.81 99 GLU A C 1
ATOM 791 O O . GLU A 1 99 ? -11.230 -7.723 2.710 1.00 78.81 99 GLU A O 1
ATOM 796 N N . GLU A 1 100 ? -12.707 -6.157 3.368 1.00 73.00 100 GLU A N 1
ATOM 797 C CA . GLU A 1 100 ? -11.877 -5.517 4.401 1.00 73.00 100 GLU A CA 1
ATOM 798 C C . GLU A 1 100 ? -12.230 -5.987 5.821 1.00 73.00 100 GLU A C 1
ATOM 800 O O . GLU A 1 100 ? -11.599 -5.570 6.792 1.00 73.00 100 GLU A O 1
ATOM 805 N N . GLN A 1 101 ? -13.235 -6.855 5.973 1.00 80.69 101 GLN A N 1
ATOM 806 C CA . GLN A 1 101 ? -13.598 -7.387 7.283 1.00 80.69 101 GLN A CA 1
ATOM 807 C C . GLN A 1 101 ? -12.520 -8.356 7.806 1.00 80.69 101 GLN A C 1
ATOM 809 O O . GLN A 1 101 ? -11.995 -9.172 7.041 1.00 80.69 101 GLN A O 1
ATOM 814 N N . PRO A 1 102 ? -12.189 -8.300 9.113 1.00 79.44 102 PRO A N 1
ATOM 815 C CA . PRO A 1 102 ? -11.262 -9.251 9.717 1.00 79.44 102 PRO A CA 1
ATOM 816 C C . PRO A 1 102 ? -11.821 -10.678 9.607 1.00 79.44 102 PRO A C 1
ATOM 818 O O . PRO A 1 102 ? -13.013 -10.891 9.835 1.00 79.44 102 PRO A O 1
ATOM 821 N N . LYS A 1 103 ? -10.955 -11.635 9.248 1.00 76.12 103 LYS A N 1
ATOM 822 C CA . LYS A 1 103 ? -11.291 -13.066 9.146 1.00 76.12 103 LYS A CA 1
ATOM 823 C C . LYS A 1 103 ? -11.219 -13.776 10.490 1.00 76.12 103 LYS A C 1
ATOM 825 O O . LYS A 1 103 ? -10.303 -13.441 11.274 1.00 76.12 103 LYS A O 1
#

Secondary structure (DSSP, 8-state):
--S---S-S--EEEEEETTTTEEEEEE---TTHHHHHHHHHHHHHHH-HHHHHHHHHHH--------GGGSTT-S-HHHHHHHHHHHHHHHHHHHS-GGGS--

Foldseek 3Di:
DVPDDDPDPFDKDKDADLVVLDIDIDTDDDPPRVVVVVVVSVVCSPPPVVSVVSVVVVPPDDDDDDDPVVCPPDDPVVVVVVVVVVVVVVVVLVVDDPVSHDD

Sequence (103 aa):
DNMSIYPSPTGVIIAIDLTYNLYSAFGNWFPGCKTLIQQAMAKIMKVNPALYVLRERIRQLFLKIIHPSVWTGQKRLGQLAKWKTAEKVVALIRSLPIEEQPK

Radius of gyration: 24.0 Å; chains: 1; bounding box: 61×23×63 Å